Protein AF-A0A9D4DM07-F1 (afdb_monomer)

Solvent-accessible surface area (backbone atoms only — not comparable to full-atom values): 3029 Å² total; per-residue (Å²): 123,86,36,72,61,46,80,48,79,48,77,47,64,65,50,80,49,79,48,65,28,47,29,40,39,38,42,38,44,27,46,35,45,39,78,49,78,59,52,84,39,79,49,75,49,76,54,56,83,42,81,105

pLDDT: mean 72.54, std 9.24, range [41.0, 81.88]

Structure (mmCIF, N/CA/C/O backbone):
data_AF-A0A9D4DM07-F1
#
_entry.id   AF-A0A9D4DM07-F1
#
loop_
_atom_site.group_PDB
_atom_site.id
_atom_site.type_symbol
_atom_site.label_atom_id
_atom_site.label_alt_id
_atom_site.label_comp_id
_atom_site.label_asym_id
_atom_site.label_entity_id
_atom_site.label_seq_id
_atom_site.pdbx_PDB_ins_code
_atom_site.Cartn_x
_atom_site.Cartn_y
_atom_site.Cartn_z
_atom_site.occupancy
_atom_site.B_iso_or_equiv
_atom_site.auth_seq_id
_atom_site.auth_comp_id
_atom_site.auth_asym_id
_atom_site.auth_atom_id
_atom_site.pdbx_PDB_model_num
ATOM 1 N N . MET A 1 1 ? 2.634 11.030 16.724 1.00 41.00 1 MET A N 1
ATOM 2 C CA . MET A 1 1 ? 1.250 11.546 16.719 1.00 41.00 1 MET A CA 1
ATOM 3 C C . MET A 1 1 ? 0.362 10.377 16.333 1.00 41.00 1 MET A C 1
ATOM 5 O O . MET A 1 1 ? 0.643 9.779 15.305 1.00 41.00 1 MET A O 1
ATOM 9 N N . LYS A 1 2 ? -0.599 9.967 17.174 1.00 44.44 2 LYS A N 1
ATOM 10 C CA . LYS A 1 2 ? -1.674 9.066 16.728 1.00 44.44 2 LYS A CA 1
ATOM 11 C C . LYS A 1 2 ? -2.511 9.912 15.770 1.00 44.44 2 LYS A C 1
ATOM 13 O O . LYS A 1 2 ? -3.186 10.822 16.236 1.00 44.44 2 LYS A O 1
ATOM 18 N N . ASN A 1 3 ? -2.355 9.722 14.465 1.00 56.72 3 AS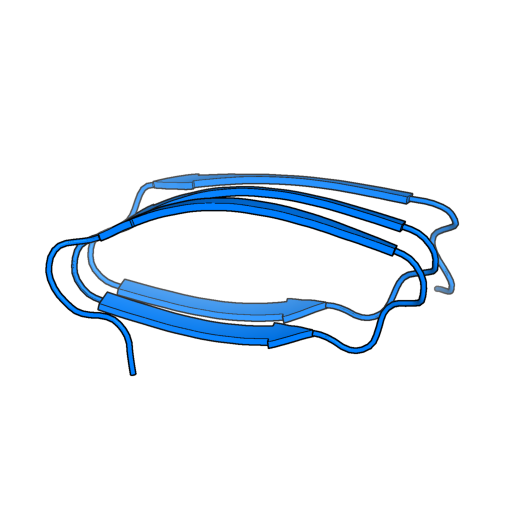N A N 1
ATOM 19 C CA . ASN A 1 3 ? -3.286 10.311 13.514 1.00 56.72 3 ASN A CA 1
ATOM 20 C C . ASN A 1 3 ? -4.480 9.355 13.439 1.00 56.72 3 ASN A C 1
ATOM 22 O O . ASN A 1 3 ? -4.299 8.145 13.294 1.00 56.72 3 ASN A O 1
ATOM 26 N N . GLU A 1 4 ? -5.692 9.885 13.575 1.00 67.75 4 GLU A N 1
ATOM 27 C CA . GLU A 1 4 ? -6.923 9.091 13.434 1.00 67.75 4 GLU A CA 1
ATOM 28 C C . GLU A 1 4 ? -7.026 8.510 12.012 1.00 67.75 4 GLU A C 1
ATOM 30 O O . GLU A 1 4 ? -7.483 7.385 11.811 1.00 67.75 4 GLU A O 1
ATOM 35 N N . GLY A 1 5 ? -6.493 9.240 11.025 1.00 74.50 5 GLY A N 1
ATOM 36 C CA . GLY A 1 5 ? -6.446 8.821 9.633 1.00 74.50 5 GLY A CA 1
ATOM 37 C C . GLY A 1 5 ? -5.242 9.377 8.876 1.00 74.50 5 GLY A C 1
ATOM 38 O O . GLY A 1 5 ? -4.786 10.493 9.137 1.00 74.50 5 GLY A O 1
ATOM 39 N N . VAL A 1 6 ? -4.738 8.611 7.909 1.00 78.38 6 VAL A N 1
ATOM 40 C CA . VAL A 1 6 ? -3.762 9.073 6.910 1.00 78.38 6 VAL A CA 1
ATOM 41 C C . VAL A 1 6 ? -4.237 8.695 5.512 1.00 78.38 6 VAL A C 1
ATOM 43 O O . VAL A 1 6 ? -4.655 7.562 5.289 1.00 78.38 6 VAL A O 1
ATOM 46 N N . ILE A 1 7 ? -4.139 9.648 4.581 1.00 81.44 7 ILE A N 1
ATOM 47 C CA . ILE A 1 7 ? -4.320 9.425 3.144 1.00 81.44 7 ILE A CA 1
ATOM 48 C C . ILE A 1 7 ? -2.988 9.722 2.453 1.00 81.44 7 ILE A C 1
ATOM 50 O O . ILE A 1 7 ? -2.406 10.785 2.677 1.00 81.44 7 ILE A O 1
ATOM 54 N N . CYS A 1 8 ? -2.482 8.781 1.659 1.00 77.00 8 CYS A N 1
ATOM 55 C CA . CYS A 1 8 ? -1.202 8.902 0.959 1.00 77.00 8 CYS A CA 1
ATOM 56 C C . CYS A 1 8 ? -1.315 8.453 -0.499 1.00 77.00 8 CYS A C 1
ATOM 58 O O . CYS A 1 8 ? -1.886 7.402 -0.777 1.00 77.00 8 CYS A O 1
ATOM 60 N N . GLU A 1 9 ? -0.684 9.207 -1.399 1.00 81.88 9 GLU A N 1
ATOM 61 C CA . GLU A 1 9 ? -0.425 8.806 -2.783 1.00 81.88 9 GLU A CA 1
ATOM 62 C C . GLU A 1 9 ? 1.091 8.814 -3.016 1.00 81.88 9 GLU A C 1
ATOM 64 O O . GLU A 1 9 ? 1.770 9.801 -2.715 1.00 81.88 9 GLU A O 1
ATOM 69 N N . MET A 1 10 ? 1.642 7.704 -3.508 1.00 78.81 10 MET A N 1
ATOM 70 C CA . MET A 1 10 ? 3.082 7.546 -3.723 1.00 78.81 10 MET A CA 1
ATOM 71 C C . MET A 1 10 ? 3.384 6.981 -5.108 1.00 78.81 10 MET A C 1
ATOM 73 O O . MET A 1 10 ? 2.899 5.910 -5.479 1.00 78.81 10 MET A O 1
ATOM 77 N N . LYS A 1 11 ? 4.252 7.684 -5.845 1.00 81.75 11 LYS A N 1
ATOM 78 C CA . LYS A 1 11 ? 4.702 7.303 -7.186 1.00 81.75 11 LYS A CA 1
ATOM 79 C C . LYS A 1 11 ? 6.209 7.512 -7.338 1.00 81.75 11 LYS A C 1
ATOM 81 O O . LYS A 1 11 ? 6.663 8.639 -7.515 1.00 81.75 11 LYS A O 1
ATOM 86 N N . ASN A 1 12 ? 6.959 6.422 -7.277 1.00 75.12 12 ASN A N 1
ATOM 87 C CA . ASN A 1 12 ? 8.418 6.328 -7.321 1.00 75.12 12 ASN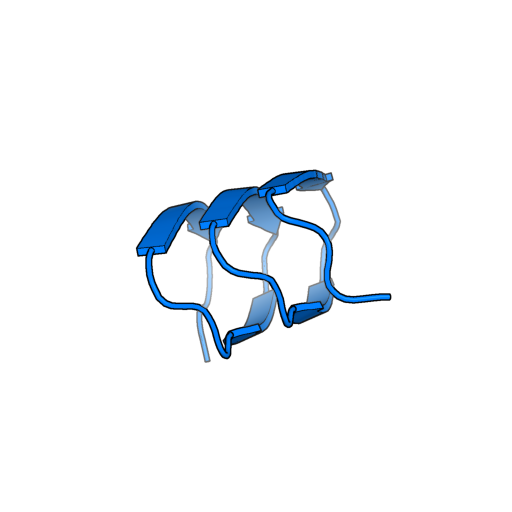 A CA 1
ATOM 88 C C . ASN A 1 12 ? 8.833 4.962 -7.901 1.00 75.12 12 ASN A C 1
ATOM 90 O O . ASN A 1 12 ? 8.008 4.068 -8.040 1.00 75.12 12 ASN A O 1
ATOM 94 N N . GLU A 1 13 ? 10.111 4.761 -8.221 1.00 75.25 13 GLU A N 1
ATOM 95 C CA . GLU A 1 13 ? 10.604 3.425 -8.610 1.00 75.25 13 GLU A CA 1
ATOM 96 C C . GLU A 1 13 ? 10.607 2.457 -7.417 1.00 75.25 13 GLU A C 1
ATOM 98 O O . GLU A 1 13 ? 10.126 1.329 -7.527 1.00 75.25 13 GLU A O 1
ATOM 103 N N . ALA A 1 14 ? 11.066 2.920 -6.250 1.00 76.88 14 ALA A N 1
ATOM 104 C CA . ALA A 1 14 ? 11.096 2.145 -5.016 1.00 76.88 14 ALA A CA 1
ATOM 105 C C . ALA A 1 14 ? 10.584 2.963 -3.824 1.00 76.88 14 ALA A C 1
ATOM 107 O O . ALA A 1 14 ? 10.912 4.144 -3.687 1.00 76.88 14 ALA A O 1
ATOM 108 N N . VAL A 1 15 ? 9.797 2.331 -2.947 1.00 75.25 15 VAL A N 1
ATOM 109 C CA . VAL A 1 15 ? 9.278 2.958 -1.720 1.00 75.25 15 VAL A CA 1
ATOM 110 C C . VAL A 1 15 ? 9.432 2.026 -0.523 1.00 75.25 15 VAL A C 1
ATOM 112 O O . VAL A 1 15 ? 9.089 0.846 -0.594 1.00 75.25 15 VAL A O 1
ATOM 115 N N . ILE A 1 16 ? 9.902 2.596 0.591 1.00 77.81 16 ILE A N 1
ATOM 116 C CA . ILE A 1 16 ? 9.864 1.985 1.921 1.00 77.81 16 ILE A CA 1
ATOM 117 C C . ILE A 1 16 ? 9.022 2.890 2.816 1.00 77.81 16 ILE A C 1
ATOM 119 O O . ILE A 1 16 ? 9.317 4.081 2.945 1.00 77.81 16 ILE A O 1
ATOM 123 N N . CYS A 1 17 ? 7.979 2.336 3.428 1.00 73.44 17 CYS A N 1
ATOM 124 C CA . CYS A 1 17 ? 7.085 3.099 4.296 1.00 73.44 17 CYS A CA 1
ATOM 125 C C . CYS A 1 17 ? 6.669 2.319 5.544 1.00 73.44 17 CYS A C 1
ATOM 127 O O . CYS A 1 17 ? 6.311 1.144 5.475 1.00 73.44 17 CYS A O 1
ATOM 129 N N . GLU A 1 18 ? 6.667 3.029 6.673 1.00 77.25 18 GLU A N 1
ATOM 130 C CA . GLU A 1 18 ? 6.122 2.576 7.951 1.00 77.25 18 GLU A CA 1
ATOM 131 C C . GLU A 1 18 ? 4.962 3.496 8.339 1.00 77.25 18 GLU A C 1
ATOM 133 O O . GLU A 1 18 ? 5.118 4.720 8.405 1.00 77.25 18 GLU A O 1
ATOM 138 N N . MET A 1 19 ? 3.782 2.919 8.574 1.00 74.62 19 MET A N 1
ATOM 139 C CA . MET A 1 19 ? 2.583 3.677 8.940 1.00 74.62 19 MET A CA 1
ATOM 140 C C . MET A 1 19 ? 1.949 3.135 10.220 1.00 74.62 19 MET A C 1
ATOM 142 O O . MET A 1 19 ? 1.700 1.933 10.347 1.00 74.62 19 MET A O 1
ATOM 146 N N . LYS A 1 20 ? 1.655 4.055 11.151 1.00 77.75 20 LYS A N 1
ATOM 147 C CA . LYS A 1 20 ? 1.024 3.770 12.444 1.00 77.75 20 LYS A CA 1
ATOM 148 C C . LYS A 1 20 ? -0.088 4.775 12.752 1.00 77.75 20 LYS A C 1
ATOM 150 O O . LYS A 1 20 ? 0.158 5.815 13.363 1.00 77.75 20 LYS A O 1
ATOM 155 N N . ASN A 1 21 ? -1.301 4.439 12.334 1.00 77.38 21 ASN A N 1
ATOM 156 C CA . ASN A 1 21 ? -2.534 5.216 12.466 1.00 77.38 21 ASN A CA 1
ATOM 157 C C . ASN A 1 21 ? -3.712 4.275 12.764 1.00 77.38 21 ASN A C 1
ATOM 159 O O . ASN A 1 21 ? -3.587 3.064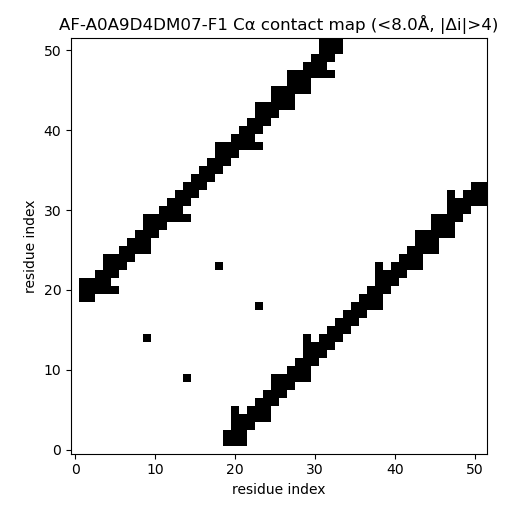 12.621 1.00 77.38 21 ASN A O 1
ATOM 163 N N . GLU A 1 22 ? -4.860 4.804 13.184 1.00 77.62 22 GLU A N 1
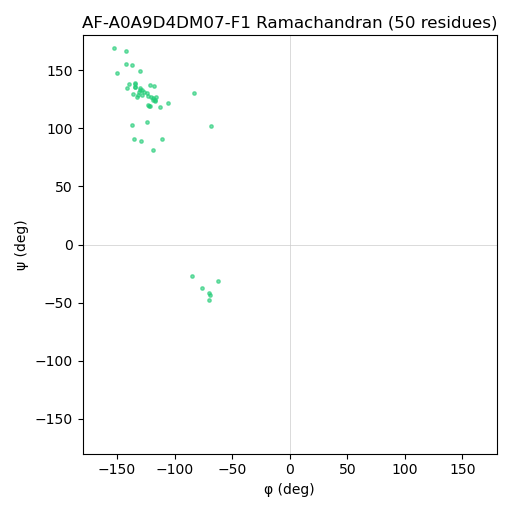ATOM 164 C CA . GLU A 1 22 ? -6.062 3.964 13.338 1.00 77.62 22 GLU A CA 1
ATOM 165 C C . GLU A 1 22 ? -6.600 3.539 11.969 1.00 77.62 22 GLU A C 1
ATOM 167 O O . GLU A 1 22 ? -6.788 2.345 11.727 1.00 77.62 22 GLU A O 1
ATOM 172 N N . THR A 1 23 ? -6.724 4.496 11.044 1.00 78.56 23 THR A N 1
ATOM 173 C CA . THR A 1 23 ? -7.123 4.240 9.654 1.00 78.56 23 THR A CA 1
ATOM 174 C C . THR A 1 23 ? -6.060 4.711 8.659 1.00 78.56 23 THR A C 1
ATOM 176 O O . THR A 1 23 ? -5.512 5.808 8.787 1.00 78.56 23 THR A O 1
ATOM 179 N N . VAL A 1 24 ? -5.783 3.913 7.625 1.00 77.31 24 VAL A N 1
ATOM 180 C CA . VAL A 1 24 ? -4.917 4.316 6.504 1.00 77.31 24 VAL A CA 1
ATOM 181 C C . VAL A 1 24 ? -5.585 4.044 5.163 1.00 77.31 24 VAL A C 1
ATOM 183 O O . VAL A 1 24 ? -6.085 2.942 4.931 1.00 77.31 24 VAL A O 1
ATOM 186 N N . ILE A 1 25 ? -5.532 5.042 4.277 1.00 80.56 25 ILE A N 1
ATOM 187 C CA . ILE A 1 25 ? -5.881 4.928 2.860 1.00 80.56 25 ILE A CA 1
ATOM 188 C C . ILE A 1 25 ? -4.650 5.269 2.009 1.00 80.56 25 ILE A C 1
ATOM 190 O O . ILE A 1 25 ? -4.033 6.321 2.176 1.00 80.56 25 ILE A O 1
ATOM 194 N N . CYS A 1 26 ? -4.275 4.370 1.108 1.00 78.81 26 CYS A N 1
ATOM 195 C CA . CYS A 1 26 ? -3.001 4.396 0.385 1.00 78.81 26 CYS A CA 1
ATOM 196 C C . CYS A 1 26 ? -3.227 4.089 -1.096 1.00 78.81 26 CYS A C 1
ATOM 198 O O . CYS A 1 26 ? -3.810 3.059 -1.418 1.00 78.81 26 CYS A O 1
ATOM 200 N N . GLU A 1 27 ? -2.691 4.915 -1.992 1.00 81.50 27 GLU A N 1
ATOM 201 C CA . GLU A 1 27 ? -2.496 4.550 -3.397 1.00 81.50 27 GLU A CA 1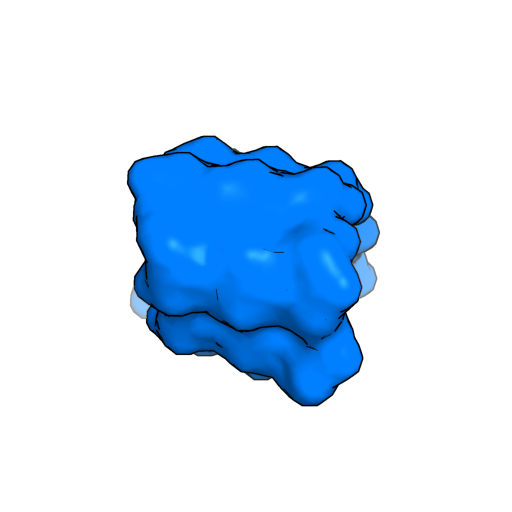
ATOM 202 C C . GLU A 1 27 ? -1.000 4.568 -3.727 1.00 81.50 27 GLU A C 1
ATOM 204 O O . GLU A 1 27 ? -0.299 5.559 -3.512 1.00 81.50 27 GLU A O 1
ATOM 209 N N . MET A 1 28 ? -0.487 3.442 -4.217 1.00 79.31 28 MET A N 1
ATOM 210 C CA . MET A 1 28 ? 0.931 3.258 -4.507 1.00 79.31 28 MET A CA 1
ATOM 211 C C . MET A 1 28 ? 1.122 2.753 -5.930 1.00 79.31 28 MET A C 1
ATOM 213 O O . MET A 1 28 ? 0.544 1.741 -6.325 1.00 79.31 28 MET A O 1
ATOM 217 N N . LYS A 1 29 ? 1.981 3.430 -6.693 1.00 80.94 29 LYS A N 1
ATOM 218 C CA . LYS A 1 29 ? 2.369 3.014 -8.042 1.00 80.94 29 LYS A CA 1
ATOM 219 C C . LYS A 1 29 ? 3.887 3.009 -8.166 1.00 80.94 29 LYS A C 1
ATOM 221 O O . LYS A 1 29 ? 4.470 4.028 -8.535 1.00 80.94 29 LYS A O 1
ATOM 226 N N . ASN A 1 30 ? 4.505 1.874 -7.839 1.00 75.75 30 ASN A N 1
ATOM 227 C CA . ASN A 1 30 ? 5.964 1.740 -7.789 1.00 75.75 30 ASN A CA 1
ATOM 228 C C . ASN A 1 30 ? 6.428 0.372 -8.301 1.00 75.75 30 ASN A C 1
ATOM 230 O O . ASN A 1 30 ? 5.678 -0.593 -8.219 1.00 75.75 30 ASN A O 1
ATOM 234 N N . GLU A 1 31 ? 7.660 0.247 -8.795 1.00 74.62 31 GLU A N 1
ATOM 235 C CA . GLU A 1 31 ? 8.171 -1.052 -9.261 1.00 74.62 31 GLU A CA 1
ATOM 236 C C . GLU A 1 31 ? 8.421 -2.016 -8.102 1.00 74.62 31 GLU A C 1
ATOM 238 O O . GLU A 1 31 ? 8.068 -3.190 -8.208 1.00 74.62 31 GLU A O 1
ATOM 243 N N . THR A 1 32 ? 8.981 -1.509 -7.000 1.00 72.88 32 THR A N 1
ATOM 244 C CA . TH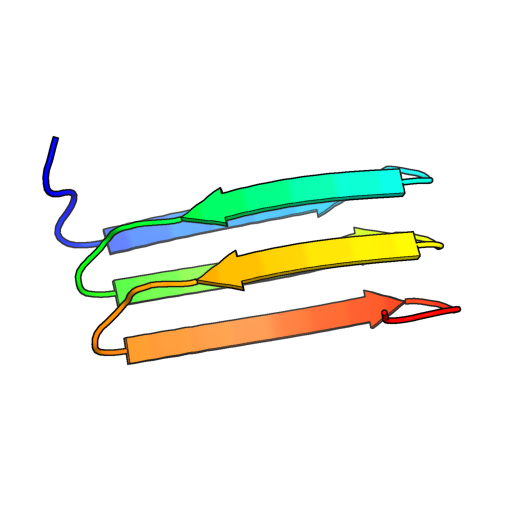R A 1 32 ? 9.236 -2.262 -5.764 1.00 72.88 32 THR A CA 1
ATOM 245 C C . THR A 1 32 ? 8.668 -1.513 -4.560 1.00 72.88 32 THR A C 1
ATOM 247 O O . THR A 1 32 ? 8.902 -0.313 -4.396 1.00 72.88 32 THR A O 1
ATOM 250 N N . VAL A 1 33 ? 7.944 -2.213 -3.684 1.00 68.88 33 VAL A N 1
ATOM 251 C CA . VAL A 1 33 ? 7.423 -1.634 -2.436 1.00 68.88 33 VAL A CA 1
ATOM 252 C C . VAL A 1 33 ? 7.665 -2.567 -1.264 1.00 68.88 33 VAL A C 1
ATOM 254 O O . VAL A 1 33 ? 7.365 -3.753 -1.368 1.00 68.88 33 VAL A O 1
ATOM 257 N N . ILE A 1 34 ? 8.131 -1.987 -0.155 1.00 74.38 34 ILE A N 1
ATOM 258 C CA . ILE A 1 34 ? 8.178 -2.617 1.167 1.00 74.38 34 ILE A CA 1
ATOM 259 C C . ILE A 1 34 ? 7.352 -1.751 2.129 1.00 74.38 34 ILE A C 1
ATOM 261 O O . ILE A 1 34 ? 7.657 -0.572 2.346 1.00 74.38 34 ILE A O 1
ATOM 265 N N . CYS A 1 35 ? 6.302 -2.331 2.709 1.00 71.88 35 CYS A N 1
ATOM 266 C CA . CYS A 1 35 ? 5.397 -1.645 3.633 1.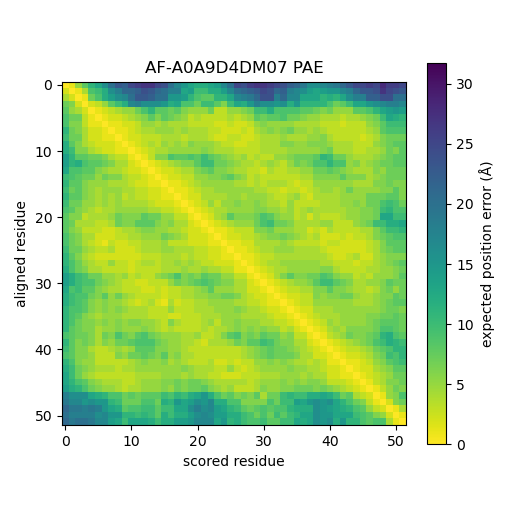00 71.88 35 CYS A CA 1
ATOM 267 C C . CYS A 1 35 ? 5.315 -2.382 4.970 1.00 71.88 35 CYS A C 1
ATOM 269 O O . CYS A 1 35 ? 4.990 -3.566 5.001 1.00 71.88 35 CYS A O 1
ATOM 271 N N . GLU A 1 36 ? 5.484 -1.656 6.077 1.00 74.94 36 GLU A N 1
ATOM 272 C CA . GLU A 1 36 ? 5.075 -2.125 7.403 1.00 74.94 36 GLU A CA 1
ATOM 273 C C . GLU A 1 36 ? 3.909 -1.270 7.910 1.00 74.94 36 GLU A C 1
ATOM 275 O O . GLU A 1 36 ? 4.010 -0.052 8.071 1.00 74.94 36 GLU A O 1
ATOM 280 N N . MET A 1 37 ? 2.765 -1.916 8.141 1.00 72.25 37 MET A N 1
ATOM 281 C CA . MET A 1 37 ? 1.524 -1.247 8.522 1.00 72.25 37 MET A CA 1
ATOM 282 C C . MET A 1 37 ? 1.025 -1.793 9.856 1.00 72.25 37 MET A C 1
ATOM 284 O O . MET A 1 37 ? 0.720 -2.978 9.977 1.00 72.25 37 MET A O 1
ATOM 288 N N . LYS A 1 38 ? 0.911 -0.917 10.858 1.00 75.31 38 LYS A N 1
ATOM 289 C CA . LYS A 1 38 ? 0.314 -1.233 12.163 1.00 75.31 38 LYS A CA 1
ATOM 290 C C . LYS A 1 38 ? -0.901 -0.339 12.386 1.00 75.31 38 LYS A C 1
ATOM 292 O O . LYS A 1 38 ? -0.791 0.689 13.053 1.00 75.31 38 LYS A O 1
ATOM 297 N N . ASN A 1 39 ? -2.032 -0.740 11.801 1.00 75.44 39 ASN A N 1
ATOM 298 C CA . ASN A 1 39 ? -3.291 0.013 11.820 1.00 75.44 39 ASN A CA 1
ATOM 299 C C . ASN A 1 39 ? -4.490 -0.914 12.083 1.00 75.44 39 ASN A C 1
ATOM 301 O O . ASN A 1 39 ? -4.418 -2.103 11.773 1.00 75.44 39 ASN A O 1
ATOM 305 N N . GLU A 1 40 ? -5.584 -0.374 12.627 1.00 78.44 40 GLU A N 1
ATOM 306 C CA . GLU A 1 40 ? -6.830 -1.129 12.854 1.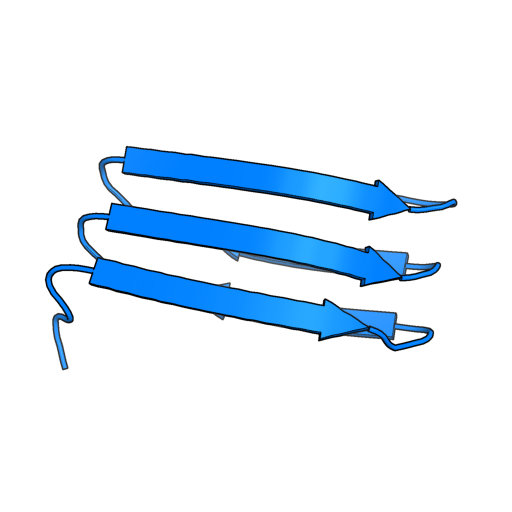00 78.44 40 GLU A CA 1
ATOM 307 C C . GLU A 1 40 ? -7.614 -1.334 11.552 1.00 78.44 40 GLU A C 1
ATOM 309 O O . GLU A 1 40 ? -8.167 -2.410 11.328 1.00 78.44 40 GLU A O 1
ATOM 314 N N . ALA A 1 41 ? -7.614 -0.332 10.668 1.00 71.75 41 ALA A N 1
ATOM 315 C CA . ALA A 1 41 ? -8.226 -0.404 9.346 1.00 71.75 41 ALA A CA 1
ATOM 316 C C . ALA A 1 41 ? -7.259 0.083 8.254 1.00 71.75 41 ALA A C 1
ATOM 318 O O . ALA A 1 41 ? -6.660 1.157 8.357 1.00 71.75 41 ALA A O 1
ATOM 319 N N . VAL A 1 42 ? -7.117 -0.706 7.183 1.00 69.88 42 VAL A N 1
ATOM 320 C CA . VAL A 1 42 ? -6.247 -0.395 6.038 1.00 69.88 42 VAL A CA 1
ATOM 321 C C . VAL A 1 42 ? -6.998 -0.604 4.729 1.00 69.88 42 VAL A C 1
ATOM 323 O O . VAL A 1 42 ? -7.544 -1.679 4.488 1.00 69.88 42 VAL A O 1
ATOM 326 N N . ILE A 1 43 ? -6.965 0.409 3.863 1.00 74.88 43 ILE A N 1
ATOM 327 C CA . ILE A 1 43 ? -7.387 0.319 2.463 1.00 74.88 43 ILE A CA 1
ATOM 328 C C . ILE A 1 43 ? -6.210 0.769 1.597 1.00 74.88 43 ILE A C 1
ATOM 330 O O . ILE A 1 43 ? -5.927 1.960 1.520 1.00 74.88 43 ILE A O 1
ATOM 334 N N . CYS A 1 44 ? -5.527 -0.169 0.939 1.00 73.06 44 CYS A N 1
ATOM 335 C CA . CYS A 1 44 ? -4.461 0.156 -0.010 1.00 73.06 44 CYS A CA 1
ATOM 336 C C . CYS A 1 44 ? -4.798 -0.327 -1.425 1.00 73.06 44 CYS A C 1
ATOM 338 O O . CYS A 1 44 ? -5.193 -1.477 -1.616 1.00 73.06 44 CYS A O 1
ATOM 340 N N . GLU A 1 45 ? -4.541 0.523 -2.417 1.00 76.94 45 GLU A N 1
ATOM 341 C CA . GLU A 1 45 ? -4.405 0.139 -3.819 1.00 76.94 45 GLU A CA 1
ATOM 342 C C . GLU A 1 45 ? -2.923 0.194 -4.209 1.00 76.94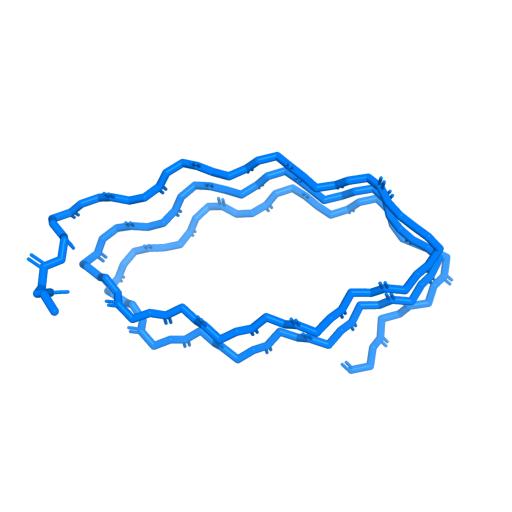 45 GLU A C 1
ATOM 344 O O . GLU A 1 45 ? -2.269 1.230 -4.091 1.00 76.94 45 GLU A O 1
ATOM 349 N N . MET A 1 46 ? -2.375 -0.935 -4.662 1.00 73.31 46 MET A N 1
ATOM 350 C CA . MET A 1 46 ? -0.969 -1.054 -5.054 1.00 73.31 46 MET A CA 1
ATOM 351 C C . MET A 1 46 ? -0.885 -1.544 -6.500 1.00 73.31 46 MET A C 1
ATOM 353 O O . MET A 1 46 ? -1.367 -2.630 -6.826 1.00 73.31 46 MET A O 1
ATOM 357 N N . LYS A 1 47 ? -0.260 -0.753 -7.374 1.00 72.31 47 LYS A N 1
ATOM 358 C CA . LYS A 1 47 ? 0.086 -1.136 -8.748 1.00 72.31 47 LYS A CA 1
ATOM 359 C C . LYS A 1 47 ? 1.598 -1.273 -8.855 1.00 72.31 47 LYS A C 1
ATOM 361 O O . LYS A 1 47 ? 2.280 -0.294 -9.165 1.00 72.31 47 LYS A O 1
ATOM 366 N N . ASN A 1 48 ? 2.088 -2.490 -8.615 1.00 68.75 48 ASN A N 1
ATOM 367 C CA . ASN A 1 48 ? 3.519 -2.773 -8.569 1.00 68.75 48 ASN A CA 1
ATOM 368 C C . ASN A 1 48 ? 3.908 -3.975 -9.429 1.00 68.75 48 ASN A C 1
ATOM 370 O O . ASN A 1 48 ? 3.130 -4.917 -9.576 1.00 68.75 48 ASN A O 1
ATOM 374 N N . THR A 1 49 ? 5.130 -3.947 -9.960 1.00 60.28 49 THR A N 1
ATOM 375 C CA . THR A 1 49 ? 5.699 -5.041 -10.764 1.00 60.28 49 THR A CA 1
ATOM 376 C C . THR A 1 49 ? 6.329 -6.125 -9.879 1.00 60.28 49 THR A C 1
ATOM 378 O O . THR A 1 49 ? 6.343 -7.292 -10.266 1.00 60.28 49 THR A O 1
ATOM 381 N N . ALA A 1 50 ? 6.790 -5.763 -8.675 1.00 53.28 50 ALA A N 1
ATOM 382 C CA . ALA A 1 50 ? 7.265 -6.675 -7.638 1.00 53.28 50 ALA A CA 1
ATOM 383 C C . ALA A 1 50 ? 6.833 -6.190 -6.236 1.00 53.28 50 ALA A C 1
ATOM 385 O O . ALA A 1 50 ? 6.939 -5.009 -5.902 1.00 53.28 50 ALA A O 1
ATOM 386 N N . VAL A 1 51 ? 6.337 -7.111 -5.405 1.00 53.31 51 VAL A N 1
ATOM 387 C CA . VAL A 1 51 ? 5.960 -6.867 -4.000 1.00 53.31 51 VAL A CA 1
ATOM 388 C C . VAL A 1 51 ? 6.755 -7.842 -3.137 1.00 53.31 51 VAL A C 1
ATOM 390 O O . VAL A 1 51 ? 6.751 -9.038 -3.439 1.00 53.31 51 VAL A O 1
ATOM 393 N N . ILE A 1 52 ? 7.450 -7.337 -2.113 1.00 50.66 52 ILE A N 1
ATOM 394 C CA . ILE A 1 52 ? 8.230 -8.139 -1.155 1.00 50.66 52 ILE A CA 1
ATOM 395 C C . ILE A 1 52 ? 7.806 -7.769 0.262 1.00 50.66 52 ILE A C 1
ATOM 397 O O . ILE A 1 52 ? 7.741 -6.553 0.551 1.00 50.66 52 ILE A O 1
#

Nearest PDB structures (foldseek):
  5keh-assembly1_A-2  TM=4.730E-01  e=2.069E+00  Proteus mirabilis

Secondary structure (DSSP, 8-state):
--EEEEEEEEEEEEEEEEE-EEEEEEEEEEEEEEEEE--SEEEEEEEEEEE-

Organism: Dreissena polymorpha (NCBI:txid45954)

Mean predicted aligned error: 6.21 Å

Sequence (52 aa):
MKNEGVICEMKNEAVICEMKNETVICEMKNETVICEMKNEAVICEMKNTAVI

Foldseek 3Di:
DQAQEDEDEEDDQEDEDEDHYQEYEYEEEYQEYDYDYDYVYYHYDYHYVDYD

Radius of gyration: 10.81 Å; Cα contacts (8 Å, |Δi|>4): 118; chains: 1; bounding box: 19×20×28 Å